Protein AF-A0A519QBB5-F1 (afdb_monomer_lite)

Secondary structure (DSSP, 8-state):
--------PPPBPP---HHHHHHHHHHHT-TT-TT--TT-HHHHHHHHHHHHHS-TT--HHHHHHHHHHHHHHHHHTB---SHHHHHHHHHHHHHHHHHHHHHHHHHHHHHHHHHS-HHHHHHHHHHHHHHHHHHHHHHHH---BTTB-HHHHHHHHHHHHHHHHHHHHHHHHHHT-

Structure (mmCIF, N/CA/C/O backbone):
data_AF-A0A519QBB5-F1
#
_entry.id   AF-A0A519QBB5-F1
#
loop_
_atom_site.group_PDB
_atom_site.id
_atom_site.type_symbol
_atom_site.label_atom_id
_atom_site.label_alt_id
_atom_site.label_comp_id
_atom_site.label_asym_id
_atom_site.label_entity_id
_atom_site.label_seq_id
_atom_site.pdbx_PDB_ins_code
_atom_site.Cartn_x
_atom_site.Cartn_y
_atom_site.Cartn_z
_atom_site.occupancy
_atom_site.B_iso_or_equiv
_atom_site.auth_seq_id
_atom_site.auth_comp_id
_atom_site.auth_asym_id
_atom_site.auth_atom_id
_atom_site.pdbx_PDB_model_num
ATOM 1 N N . MET A 1 1 ? 14.465 -12.981 20.035 1.00 36.16 1 MET A N 1
ATOM 2 C CA . MET A 1 1 ? 14.082 -14.092 19.137 1.00 36.16 1 MET A CA 1
ATOM 3 C C . MET A 1 1 ? 14.729 -13.809 17.790 1.00 36.16 1 MET A C 1
ATOM 5 O O . MET A 1 1 ? 14.406 -12.795 17.191 1.00 36.16 1 MET A O 1
ATOM 9 N N . ALA A 1 2 ? 15.739 -14.583 17.393 1.00 33.09 2 ALA A N 1
ATOM 10 C CA . ALA A 1 2 ? 16.474 -14.333 16.155 1.00 33.09 2 ALA A CA 1
ATOM 11 C C . ALA A 1 2 ? 15.594 -14.723 14.959 1.00 33.09 2 ALA A C 1
ATOM 13 O O . ALA A 1 2 ? 15.276 -15.898 14.782 1.00 33.09 2 ALA A O 1
ATOM 14 N N . LEU A 1 3 ? 15.176 -13.735 14.166 1.00 39.19 3 LEU A N 1
ATOM 15 C CA . LEU A 1 3 ? 14.619 -13.970 12.839 1.00 39.19 3 LEU A CA 1
ATOM 16 C C . LEU A 1 3 ? 15.702 -14.669 12.018 1.00 39.19 3 LEU A C 1
ATOM 18 O O . LEU A 1 3 ? 16.765 -14.101 11.775 1.00 39.19 3 LEU A O 1
ATOM 22 N N . ALA A 1 4 ? 15.448 -15.922 11.648 1.00 40.06 4 ALA A N 1
ATOM 23 C CA . ALA A 1 4 ? 16.311 -16.670 10.755 1.00 40.06 4 ALA A CA 1
ATOM 24 C C . ALA A 1 4 ? 16.477 -15.872 9.453 1.00 40.06 4 ALA A C 1
ATOM 26 O O . ALA A 1 4 ? 15.538 -15.742 8.664 1.00 40.06 4 ALA A O 1
ATOM 27 N N . LEU A 1 5 ? 17.672 -15.308 9.266 1.00 43.31 5 LEU A N 1
ATOM 28 C CA . LEU A 1 5 ? 18.132 -14.731 8.010 1.00 43.31 5 LEU A CA 1
ATOM 29 C C . LEU A 1 5 ? 18.028 -15.834 6.956 1.00 43.31 5 LEU A C 1
ATOM 31 O O . LEU A 1 5 ? 18.759 -16.823 6.997 1.00 43.31 5 LEU A O 1
ATOM 35 N N . GLY A 1 6 ? 17.027 -15.704 6.087 1.00 42.72 6 GLY A N 1
ATOM 36 C CA . GLY A 1 6 ? 16.719 -16.690 5.064 1.00 42.72 6 GLY A CA 1
ATOM 37 C C . GLY A 1 6 ? 17.940 -16.977 4.197 1.00 42.72 6 GLY A C 1
ATOM 38 O O . GLY A 1 6 ? 18.660 -16.062 3.802 1.00 42.72 6 GLY A O 1
ATOM 39 N N . ALA A 1 7 ? 18.142 -18.261 3.903 1.00 44.44 7 ALA A N 1
ATOM 40 C CA . ALA A 1 7 ? 19.053 -18.730 2.872 1.00 44.44 7 ALA A CA 1
ATOM 41 C C . ALA A 1 7 ? 18.913 -17.860 1.612 1.00 44.44 7 ALA A C 1
ATOM 43 O O . ALA A 1 7 ? 17.793 -17.602 1.163 1.00 44.44 7 ALA A O 1
ATOM 44 N N . GLY A 1 8 ? 20.045 -17.392 1.080 1.00 48.00 8 GLY A N 1
ATOM 45 C CA . GLY A 1 8 ? 20.096 -16.515 -0.085 1.00 48.00 8 GLY A CA 1
ATOM 46 C C . GLY A 1 8 ? 19.362 -17.141 -1.265 1.00 48.00 8 GLY A C 1
ATOM 47 O O . GLY A 1 8 ? 19.862 -18.071 -1.893 1.00 48.00 8 GLY A O 1
ATOM 48 N N . GLN A 1 9 ? 18.157 -16.649 -1.548 1.00 61.72 9 GLN A N 1
ATOM 49 C CA . GLN A 1 9 ? 17.453 -16.984 -2.775 1.00 61.72 9 GLN A CA 1
ATOM 50 C C . GLN A 1 9 ? 18.251 -16.397 -3.934 1.00 61.72 9 GLN A C 1
ATOM 52 O O . GLN A 1 9 ? 18.551 -15.204 -3.938 1.00 61.72 9 GLN A O 1
ATOM 57 N N . THR A 1 10 ? 18.610 -17.233 -4.907 1.00 75.31 10 THR A N 1
ATOM 58 C CA . THR A 1 10 ? 19.194 -16.751 -6.157 1.00 75.31 10 THR A CA 1
ATOM 59 C C . THR A 1 10 ? 18.187 -15.808 -6.816 1.00 75.31 10 THR A C 1
ATOM 61 O O . THR A 1 10 ? 17.053 -16.237 -7.055 1.00 75.31 10 THR A O 1
ATOM 64 N N . PRO A 1 11 ? 18.553 -14.542 -7.087 1.00 80.62 11 PRO A N 1
ATOM 65 C CA . PRO A 1 11 ? 17.632 -13.603 -7.704 1.00 80.62 11 PRO A CA 1
ATOM 66 C C . PRO A 1 11 ? 17.193 -14.135 -9.071 1.00 80.62 11 PRO A C 1
ATOM 68 O O . PRO A 1 11 ? 18.015 -14.605 -9.860 1.00 80.62 11 PRO A O 1
ATOM 71 N N . ARG A 1 12 ? 15.889 -14.096 -9.346 1.00 85.12 12 ARG A N 1
ATOM 72 C CA . ARG A 1 12 ? 15.308 -14.612 -10.591 1.00 85.12 12 ARG A CA 1
ATOM 73 C C . ARG A 1 12 ? 15.300 -13.540 -11.667 1.00 85.12 12 ARG A C 1
ATOM 75 O O . ARG A 1 12 ? 15.089 -12.367 -11.375 1.00 85.12 12 ARG A O 1
ATOM 82 N N . THR A 1 13 ? 15.477 -13.919 -12.923 1.00 82.69 13 THR A N 1
ATOM 83 C CA . THR A 1 13 ? 15.231 -12.980 -14.022 1.00 82.69 13 THR A CA 1
ATOM 84 C C . THR A 1 13 ? 13.758 -12.549 -13.993 1.00 82.69 13 THR A C 1
ATOM 86 O O . THR A 1 13 ? 12.899 -13.418 -13.834 1.00 82.69 13 THR A O 1
ATOM 89 N N . PRO A 1 14 ? 13.450 -11.242 -14.113 1.00 83.31 14 PRO A N 1
ATOM 90 C CA . PRO A 1 14 ? 12.087 -10.765 -14.312 1.00 83.31 14 PRO A CA 1
ATOM 91 C C . PRO A 1 14 ? 11.362 -11.542 -15.414 1.00 83.31 14 PRO A C 1
ATOM 93 O O . PRO A 1 14 ? 11.816 -11.580 -16.555 1.00 83.31 14 PRO A O 1
ATOM 96 N N . ASP A 1 15 ? 10.244 -12.162 -15.052 1.00 85.00 15 ASP A N 1
ATOM 97 C CA . ASP A 1 15 ? 9.342 -12.924 -15.924 1.00 85.00 15 ASP A CA 1
ATOM 98 C C . ASP A 1 15 ? 8.073 -12.135 -16.289 1.00 85.00 15 ASP A C 1
ATOM 100 O O . ASP A 1 15 ? 7.179 -12.655 -16.951 1.00 85.00 15 ASP A O 1
ATOM 104 N N . PHE A 1 16 ? 8.005 -10.873 -15.865 1.00 89.50 16 PHE A N 1
ATOM 105 C CA . PHE A 1 16 ? 6.887 -9.963 -16.070 1.00 89.50 16 PHE A CA 1
ATOM 106 C C . PHE A 1 16 ? 7.193 -8.915 -17.144 1.00 89.50 16 PHE A C 1
ATOM 108 O O . PHE A 1 16 ? 8.341 -8.546 -17.405 1.00 89.50 16 PHE A O 1
ATOM 115 N N . THR A 1 17 ? 6.130 -8.397 -17.740 1.00 91.56 17 THR A N 1
ATOM 116 C CA . THR A 1 17 ? 6.134 -7.373 -18.784 1.00 91.56 17 THR A CA 1
ATOM 117 C C . THR A 1 17 ? 5.642 -6.030 -18.242 1.00 91.56 17 THR A C 1
ATOM 119 O O . THR A 1 17 ? 5.040 -5.963 -17.173 1.00 91.56 17 THR A O 1
ATOM 122 N N . GLU A 1 18 ? 5.831 -4.942 -18.997 1.00 92.44 18 GLU A N 1
ATOM 123 C CA . GLU A 1 18 ? 5.209 -3.642 -18.679 1.00 92.44 18 GLU A CA 1
ATOM 124 C C . GLU A 1 18 ? 3.681 -3.761 -18.539 1.00 92.44 18 GLU A C 1
ATOM 126 O O . GLU A 1 18 ? 3.097 -3.120 -17.672 1.00 92.44 18 GLU A O 1
ATOM 131 N N . ALA A 1 19 ? 3.032 -4.611 -19.343 1.00 93.75 19 ALA A N 1
ATOM 132 C CA . ALA A 1 19 ? 1.588 -4.817 -19.261 1.00 93.75 19 ALA A CA 1
ATOM 133 C C . ALA A 1 19 ? 1.170 -5.411 -17.906 1.00 93.75 19 ALA A C 1
ATOM 135 O O . ALA A 1 19 ? 0.164 -4.985 -17.341 1.00 93.75 19 ALA A O 1
ATOM 136 N N . ASP A 1 20 ? 1.969 -6.329 -17.354 1.00 94.25 20 ASP A N 1
ATOM 137 C CA . ASP A 1 20 ? 1.733 -6.886 -16.019 1.00 94.25 20 ASP A CA 1
ATOM 138 C C . ASP A 1 20 ? 1.875 -5.807 -14.938 1.00 94.25 20 ASP A C 1
ATOM 140 O O . ASP A 1 20 ? 1.049 -5.727 -14.029 1.00 94.25 20 ASP A O 1
ATOM 144 N N . VAL A 1 21 ? 2.886 -4.936 -15.057 1.00 94.56 21 VAL A N 1
ATOM 145 C CA . VAL A 1 21 ? 3.082 -3.806 -14.131 1.00 94.56 21 VAL A CA 1
ATOM 146 C C . VAL A 1 21 ? 1.882 -2.862 -14.168 1.00 94.56 21 VAL A C 1
ATOM 148 O O . VAL A 1 21 ? 1.303 -2.565 -13.122 1.00 94.56 21 VAL A O 1
ATOM 151 N N . VAL A 1 22 ? 1.462 -2.445 -15.364 1.00 93.44 22 VAL A N 1
ATOM 152 C CA . VAL A 1 22 ? 0.317 -1.544 -15.557 1.00 93.44 22 VAL A CA 1
ATOM 153 C C . VAL A 1 22 ? -0.980 -2.170 -15.045 1.00 93.44 22 VAL A C 1
ATOM 155 O O . VAL A 1 22 ? -1.796 -1.466 -14.454 1.00 93.44 22 VAL A O 1
ATOM 158 N N . ALA A 1 23 ? -1.178 -3.480 -15.210 1.00 94.12 23 ALA A N 1
ATOM 159 C CA . ALA A 1 23 ? -2.362 -4.168 -14.697 1.00 94.12 23 ALA A CA 1
ATOM 160 C C . ALA A 1 23 ? -2.441 -4.126 -13.161 1.00 94.12 23 ALA A C 1
ATOM 162 O O . ALA A 1 23 ? -3.514 -3.876 -12.602 1.00 94.12 23 ALA A O 1
ATOM 163 N N . VAL A 1 24 ? -1.314 -4.322 -12.467 1.00 95.19 24 VAL A N 1
ATOM 164 C CA . VAL A 1 24 ? -1.269 -4.223 -10.999 1.00 95.19 24 VAL A CA 1
ATOM 165 C C . VAL A 1 24 ? -1.428 -2.770 -10.544 1.00 95.19 24 VAL A C 1
ATOM 167 O O . VAL A 1 24 ? -2.203 -2.511 -9.625 1.00 95.19 24 VAL A O 1
ATOM 170 N N . GLU A 1 25 ? -0.762 -1.815 -11.202 1.00 93.75 25 GLU A N 1
ATOM 171 C CA . GLU A 1 25 ? -0.908 -0.378 -10.916 1.00 93.75 25 GLU A CA 1
ATOM 172 C C . GLU A 1 25 ? -2.361 0.093 -11.096 1.00 93.75 25 GLU A C 1
ATOM 174 O O . GLU A 1 25 ? -2.898 0.795 -10.241 1.00 93.75 25 GLU A O 1
ATOM 179 N N . ALA A 1 26 ? -3.028 -0.345 -12.166 1.00 92.50 26 ALA A N 1
ATOM 180 C CA . ALA A 1 26 ? -4.438 -0.054 -12.398 1.00 92.50 26 ALA A CA 1
ATOM 181 C C . ALA A 1 26 ? -5.328 -0.674 -11.316 1.00 92.50 26 ALA A C 1
ATOM 183 O O . ALA A 1 26 ? -6.280 -0.035 -10.873 1.00 92.50 26 ALA A O 1
ATOM 184 N N . CYS A 1 27 ? -5.016 -1.891 -10.859 1.00 94.44 27 CYS A 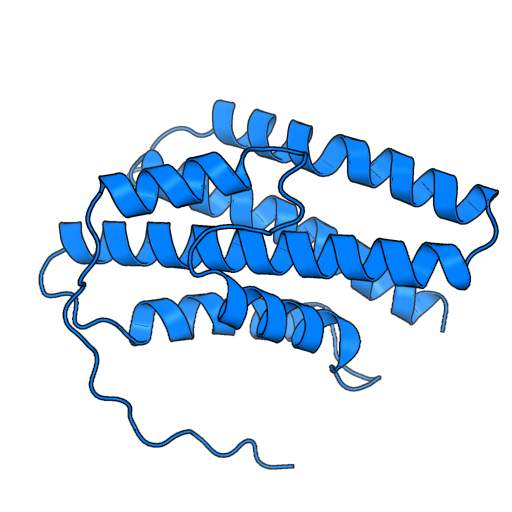N 1
ATOM 185 C CA . CYS A 1 27 ? -5.763 -2.536 -9.786 1.00 94.44 27 CYS A CA 1
ATOM 186 C C . CYS A 1 27 ? -5.714 -1.729 -8.481 1.00 94.44 27 CYS A C 1
ATOM 188 O O . CYS A 1 27 ? -6.773 -1.452 -7.918 1.00 94.44 27 CYS A O 1
ATOM 190 N N . VAL A 1 28 ? -4.522 -1.305 -8.041 1.00 92.38 28 VAL A N 1
ATOM 191 C CA . VAL A 1 28 ? -4.355 -0.567 -6.771 1.00 92.38 28 VAL A CA 1
ATOM 192 C C . VAL A 1 28 ? -4.928 0.845 -6.798 1.00 92.38 28 VAL A C 1
ATOM 194 O O . VAL A 1 28 ? -5.204 1.411 -5.742 1.00 92.38 28 VAL A O 1
ATOM 197 N N . SER A 1 29 ? -5.121 1.420 -7.985 1.00 87.62 29 SER A N 1
ATOM 198 C CA . SER A 1 29 ? -5.824 2.695 -8.155 1.00 87.62 29 SER A CA 1
ATOM 199 C C . SER A 1 29 ? -7.334 2.588 -7.965 1.00 87.62 29 SER A C 1
ATOM 201 O O . SER A 1 29 ? -8.005 3.608 -7.803 1.00 87.62 29 SER A O 1
ATOM 203 N N . ARG A 1 30 ? -7.906 1.378 -7.981 1.00 85.50 30 ARG A N 1
ATOM 204 C CA . ARG A 1 30 ? -9.341 1.203 -7.758 1.00 85.50 30 ARG A CA 1
ATOM 205 C C . ARG A 1 30 ? -9.652 1.205 -6.267 1.00 85.50 30 ARG A C 1
ATOM 207 O O . ARG A 1 30 ? -9.125 0.386 -5.513 1.00 85.50 30 ARG A O 1
ATOM 214 N N . ALA A 1 31 ? -10.561 2.089 -5.862 1.00 71.38 31 ALA A N 1
ATOM 215 C CA . ALA A 1 31 ? -10.986 2.231 -4.470 1.00 71.38 31 ALA A CA 1
ATOM 216 C C . ALA A 1 31 ? -11.655 0.964 -3.898 1.00 71.38 31 ALA A C 1
ATOM 218 O O . ALA A 1 31 ? -11.609 0.738 -2.692 1.00 71.38 31 ALA A O 1
ATOM 219 N N . ASP A 1 32 ? -12.261 0.133 -4.748 1.00 79.31 32 ASP A N 1
ATOM 220 C CA . ASP A 1 32 ? -12.958 -1.100 -4.371 1.00 79.31 32 ASP A CA 1
ATOM 221 C C . ASP A 1 32 ? -12.062 -2.348 -4.364 1.00 79.31 32 ASP A C 1
ATOM 223 O O . ASP A 1 32 ? -12.513 -3.403 -3.925 1.00 79.31 32 ASP A O 1
ATOM 227 N N . SER A 1 33 ? -10.800 -2.243 -4.798 1.00 84.12 33 SER A N 1
ATOM 228 C CA . SER A 1 33 ? -9.890 -3.395 -4.875 1.00 84.12 33 SER A CA 1
ATOM 229 C C . SER A 1 33 ? -9.619 -4.040 -3.518 1.00 84.12 33 SER A C 1
ATOM 231 O O . SER A 1 33 ? -9.375 -5.240 -3.455 1.00 84.12 33 SER A O 1
ATOM 233 N N . LYS A 1 34 ? -9.628 -3.253 -2.431 1.00 85.56 34 LYS A N 1
ATOM 234 C CA . LYS A 1 34 ? -9.257 -3.694 -1.073 1.00 85.56 34 LYS A CA 1
ATOM 235 C C . LYS A 1 34 ? -7.923 -4.461 -1.031 1.00 85.56 34 LYS A C 1
ATOM 237 O O . LYS A 1 34 ? -7.737 -5.318 -0.175 1.00 85.56 34 LYS A O 1
ATOM 242 N N . GLY A 1 35 ? -7.007 -4.167 -1.957 1.00 87.12 35 GLY A N 1
ATOM 243 C CA . GLY A 1 35 ? -5.727 -4.864 -2.074 1.00 87.12 35 GLY A CA 1
ATOM 244 C C . GLY A 1 35 ? -5.760 -6.236 -2.759 1.00 87.12 35 GLY A C 1
ATOM 245 O O . GLY A 1 35 ? -4.711 -6.870 -2.867 1.00 87.12 35 GLY A O 1
ATOM 246 N N . ASP A 1 36 ? -6.912 -6.690 -3.262 1.00 93.19 36 ASP A N 1
ATOM 247 C CA . ASP A 1 36 ? -7.033 -7.918 -4.057 1.00 93.19 36 ASP A CA 1
ATOM 248 C C . ASP A 1 36 ? -6.522 -7.682 -5.488 1.00 93.19 36 ASP A C 1
ATOM 250 O O . ASP A 1 36 ? -7.278 -7.433 -6.434 1.00 93.19 36 ASP A O 1
ATOM 254 N N . CYS A 1 37 ? -5.194 -7.658 -5.616 1.00 95.38 37 CYS A N 1
ATOM 255 C CA . CYS A 1 37 ? -4.489 -7.368 -6.857 1.00 95.38 37 CYS A CA 1
ATOM 256 C C . CYS A 1 37 ? -3.539 -8.501 -7.277 1.00 95.38 37 CYS A C 1
ATOM 258 O O . CYS A 1 37 ? -2.976 -9.191 -6.424 1.00 95.38 37 CYS A O 1
ATOM 260 N N . PRO A 1 38 ? -3.294 -8.676 -8.593 1.00 94.69 38 PRO A N 1
ATOM 261 C CA . PRO A 1 38 ? -2.531 -9.812 -9.105 1.00 94.69 38 PRO A CA 1
ATOM 262 C C . PRO A 1 38 ? -1.123 -9.948 -8.505 1.00 94.69 38 PRO A C 1
ATOM 264 O O . PRO A 1 38 ? -0.277 -9.049 -8.605 1.00 94.69 38 PRO A O 1
ATOM 267 N N . GLY A 1 39 ? -0.837 -11.118 -7.928 1.00 92.19 39 GLY A N 1
ATOM 268 C CA . GLY A 1 39 ? 0.478 -11.442 -7.372 1.00 92.19 39 GLY A CA 1
ATOM 269 C C . GLY A 1 39 ? 0.815 -10.701 -6.0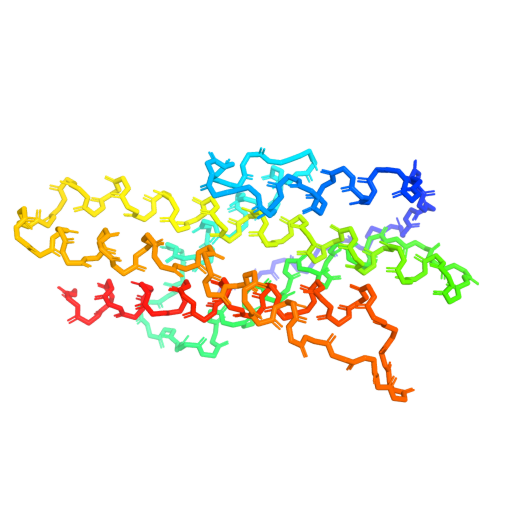73 1.00 92.19 39 GLY A C 1
ATOM 270 O O . GLY A 1 39 ? 1.992 -10.629 -5.709 1.00 92.19 39 GLY A O 1
ATOM 271 N N . ALA A 1 40 ? -0.173 -10.099 -5.403 1.00 94.69 40 ALA A N 1
ATOM 272 C CA . ALA A 1 40 ? 0.004 -9.374 -4.145 1.00 94.69 40 ALA A CA 1
ATOM 273 C C . ALA A 1 40 ? -0.211 -10.245 -2.891 1.00 94.69 40 ALA A C 1
ATOM 275 O O . ALA A 1 40 ? -0.170 -9.727 -1.778 1.00 94.69 40 ALA A O 1
ATOM 276 N N . GLU A 1 41 ? -0.412 -11.559 -3.014 1.00 95.62 41 GLU A N 1
ATOM 277 C CA . GLU A 1 41 ? -0.808 -12.440 -1.903 1.00 95.62 41 GLU A CA 1
ATOM 278 C C . GLU A 1 41 ? 0.260 -12.495 -0.802 1.00 95.62 41 GLU A C 1
ATOM 280 O O . GLU A 1 41 ? -0.043 -12.454 0.394 1.00 95.62 41 GLU A O 1
ATOM 285 N N . ALA A 1 42 ? 1.534 -12.560 -1.199 1.00 94.12 42 ALA A N 1
ATOM 286 C CA . ALA A 1 42 ? 2.653 -12.542 -0.262 1.00 94.12 42 ALA A CA 1
ATOM 287 C C . ALA A 1 42 ? 2.785 -11.182 0.442 1.00 94.12 42 ALA A C 1
ATOM 289 O O . ALA A 1 42 ? 2.988 -11.144 1.656 1.00 94.12 42 ALA A O 1
ATOM 290 N N . ALA A 1 43 ? 2.626 -10.084 -0.306 1.00 96.19 43 ALA A N 1
ATOM 291 C CA . ALA A 1 43 ? 2.652 -8.733 0.244 1.00 96.19 43 ALA A CA 1
ATOM 292 C C . ALA A 1 43 ? 1.491 -8.516 1.221 1.00 96.19 43 ALA A C 1
ATOM 294 O O . ALA A 1 43 ? 1.719 -8.067 2.333 1.00 96.19 43 ALA A O 1
ATOM 295 N N . THR A 1 44 ? 0.281 -8.948 0.865 1.00 97.06 44 THR A N 1
ATOM 296 C CA . THR A 1 44 ? -0.917 -8.911 1.717 1.00 97.06 44 THR A CA 1
ATOM 297 C C . THR A 1 44 ? -0.684 -9.600 3.054 1.00 97.06 44 THR A C 1
ATOM 299 O O . THR A 1 44 ? -0.872 -8.997 4.110 1.00 97.06 44 THR A O 1
ATOM 302 N N . ARG A 1 45 ? -0.200 -10.848 3.031 1.00 96.69 45 ARG A N 1
ATOM 303 C CA . ARG A 1 45 ? 0.086 -11.596 4.263 1.00 96.69 45 ARG A CA 1
ATOM 304 C C . ARG A 1 45 ? 1.137 -10.895 5.126 1.00 96.69 45 ARG A C 1
ATOM 306 O O . ARG A 1 45 ? 0.995 -10.848 6.348 1.00 96.69 45 ARG A O 1
ATOM 313 N N . ALA A 1 46 ? 2.188 -10.371 4.500 1.00 96.94 46 ALA A N 1
ATOM 314 C CA . ALA A 1 46 ? 3.253 -9.667 5.202 1.00 96.94 46 ALA A CA 1
ATOM 315 C C . ALA A 1 46 ? 2.772 -8.331 5.794 1.00 96.94 46 ALA A C 1
ATOM 317 O O . ALA A 1 46 ? 3.045 -8.067 6.960 1.00 96.94 46 ALA A O 1
ATOM 318 N N . SER A 1 47 ? 2.000 -7.535 5.053 1.00 97.44 47 SER A N 1
ATOM 319 C CA . SER A 1 47 ? 1.449 -6.258 5.519 1.00 97.44 47 SER A CA 1
ATOM 320 C C . SER A 1 47 ? 0.479 -6.442 6.685 1.00 97.44 47 SER A C 1
ATOM 322 O O . SER A 1 47 ? 0.588 -5.717 7.671 1.00 97.44 47 SER A O 1
ATOM 324 N N . ILE A 1 48 ? -0.403 -7.450 6.632 1.00 96.44 48 ILE A N 1
ATOM 325 C CA . ILE A 1 48 ? -1.269 -7.810 7.769 1.00 96.44 48 ILE A CA 1
ATOM 326 C C . ILE A 1 48 ? -0.408 -8.169 8.986 1.00 96.44 48 ILE A C 1
ATOM 328 O O . ILE A 1 48 ? -0.618 -7.636 10.071 1.00 96.44 48 ILE A O 1
ATOM 332 N N . THR A 1 49 ? 0.625 -8.997 8.788 1.00 97.00 49 THR A N 1
ATOM 333 C CA . THR A 1 49 ? 1.558 -9.384 9.861 1.00 97.00 49 THR A CA 1
ATOM 334 C C . THR A 1 49 ? 2.278 -8.174 10.461 1.00 97.00 49 THR A C 1
ATOM 336 O O . THR A 1 49 ? 2.428 -8.108 11.677 1.00 97.00 49 THR A O 1
ATOM 339 N N . CYS A 1 50 ? 2.693 -7.198 9.650 1.00 96.88 50 CYS A N 1
ATOM 340 C CA . CYS A 1 50 ? 3.276 -5.952 10.150 1.00 96.88 50 CYS A CA 1
ATOM 341 C C . CYS A 1 50 ? 2.275 -5.156 10.998 1.00 96.88 50 CYS A C 1
ATOM 343 O O . CYS A 1 50 ? 2.635 -4.648 12.056 1.00 96.88 50 CYS A O 1
ATOM 345 N N . MET A 1 51 ? 1.011 -5.073 10.577 1.00 95.56 51 MET A N 1
ATOM 346 C CA . MET A 1 51 ? 0.001 -4.326 11.328 1.00 95.56 51 MET A CA 1
ATOM 347 C C . MET A 1 51 ? -0.403 -5.014 12.639 1.00 95.56 51 MET A C 1
ATOM 349 O O . MET A 1 51 ? -0.665 -4.330 13.622 1.00 95.56 51 MET A O 1
ATOM 353 N N . THR A 1 52 ? -0.430 -6.346 12.701 1.00 94.50 52 THR A N 1
ATOM 354 C CA . THR A 1 52 ? -0.972 -7.063 13.873 1.00 94.50 52 THR A CA 1
ATOM 355 C C . THR A 1 52 ? 0.078 -7.748 14.742 1.00 94.50 52 THR A C 1
ATOM 357 O O . THR A 1 52 ? -0.208 -8.101 15.881 1.00 94.50 52 THR A O 1
ATOM 360 N N . GLY A 1 53 ? 1.273 -8.003 14.208 1.00 93.12 53 GLY A N 1
ATOM 361 C CA . GLY A 1 53 ? 2.271 -8.893 14.809 1.00 93.12 53 GLY A CA 1
ATOM 362 C C . GLY A 1 53 ? 3.465 -8.200 15.462 1.00 93.12 53 GLY A C 1
ATOM 363 O O . GLY A 1 53 ? 4.338 -8.892 15.984 1.00 93.12 53 GLY A O 1
ATOM 364 N N . LEU A 1 54 ? 3.543 -6.865 15.425 1.00 94.12 54 LEU A N 1
ATOM 365 C CA . LEU A 1 54 ? 4.665 -6.133 16.021 1.00 94.12 54 LEU A CA 1
ATOM 366 C C . LEU A 1 54 ? 4.593 -6.098 17.564 1.00 94.12 54 LEU A C 1
ATOM 368 O O . LEU A 1 54 ? 3.501 -5.888 18.110 1.00 94.12 54 LEU A O 1
ATOM 372 N N . PRO A 1 55 ? 5.740 -6.244 18.268 1.00 93.50 55 PRO A N 1
ATOM 373 C CA . PRO A 1 55 ? 5.830 -6.200 19.735 1.00 93.50 55 PRO A CA 1
ATOM 374 C C . PRO A 1 55 ? 5.175 -4.960 20.345 1.00 93.50 55 PRO A C 1
ATOM 376 O O . PRO A 1 55 ? 5.215 -3.900 19.732 1.00 93.50 55 PRO A O 1
ATOM 379 N N . SER A 1 56 ? 4.590 -5.058 21.544 1.00 89.19 56 SER A N 1
ATOM 380 C CA . SER A 1 56 ? 3.845 -3.960 22.197 1.00 89.19 56 SER A CA 1
ATOM 381 C C . SER A 1 56 ? 4.627 -2.645 22.299 1.00 89.19 56 SER A C 1
ATOM 383 O O . SER A 1 56 ? 4.030 -1.584 22.170 1.00 89.19 56 SER A O 1
ATOM 385 N N . ASP A 1 57 ? 5.945 -2.727 22.476 1.00 91.06 57 ASP A N 1
ATOM 386 C CA . ASP A 1 57 ? 6.894 -1.612 22.576 1.00 91.06 57 ASP A CA 1
ATOM 387 C C . ASP A 1 57 ? 7.414 -1.091 21.223 1.00 91.06 57 ASP A C 1
ATOM 389 O O . ASP A 1 57 ? 8.184 -0.132 21.198 1.00 91.06 57 ASP A O 1
ATOM 393 N N . ALA A 1 58 ? 6.996 -1.691 20.105 1.00 94.44 58 ALA A N 1
ATOM 394 C CA . ALA A 1 58 ? 7.343 -1.223 18.769 1.00 94.44 58 ALA A CA 1
ATOM 395 C C . ALA A 1 58 ? 6.846 0.211 18.530 1.00 94.44 58 ALA A C 1
ATOM 397 O O . ALA A 1 58 ? 5.748 0.596 18.942 1.00 94.44 58 ALA A O 1
ATOM 398 N N . SER A 1 59 ? 7.653 0.977 17.806 1.00 93.56 59 SER A N 1
ATOM 399 C CA . SER A 1 59 ? 7.388 2.347 17.376 1.00 93.56 59 SER A CA 1
ATOM 400 C C . SER A 1 59 ? 6.771 2.405 15.973 1.00 93.56 59 SER A C 1
ATOM 402 O O . SER A 1 59 ? 6.783 1.431 15.220 1.00 93.56 59 SER A O 1
ATOM 404 N N . GLU A 1 60 ? 6.279 3.582 15.571 1.00 92.88 60 GLU A N 1
ATOM 405 C CA . GLU A 1 60 ? 5.846 3.816 14.182 1.00 92.88 60 GLU A CA 1
ATOM 406 C C . GLU A 1 60 ? 6.982 3.574 13.177 1.00 92.88 60 GLU A C 1
ATOM 408 O O . GLU A 1 60 ? 6.751 3.067 12.079 1.00 92.88 60 GLU A O 1
ATOM 413 N N . ALA A 1 61 ? 8.224 3.883 13.565 1.00 94.00 61 ALA A N 1
ATOM 414 C CA . ALA A 1 61 ? 9.388 3.624 12.730 1.00 94.00 61 ALA A CA 1
ATOM 415 C C . ALA A 1 61 ? 9.572 2.118 12.479 1.00 94.00 61 ALA A C 1
ATOM 417 O O . ALA A 1 61 ? 9.880 1.728 11.354 1.00 94.00 61 ALA A O 1
ATOM 418 N N . ASP A 1 62 ? 9.307 1.268 13.475 1.00 95.62 62 ASP A N 1
ATOM 419 C CA . ASP A 1 62 ? 9.384 -0.191 13.325 1.00 95.62 62 ASP A CA 1
ATOM 420 C C . ASP A 1 62 ? 8.315 -0.722 12.362 1.00 95.62 62 ASP A C 1
ATOM 422 O O . ASP A 1 62 ? 8.595 -1.607 11.548 1.00 95.62 62 ASP A O 1
ATOM 426 N N . LEU A 1 63 ? 7.108 -0.143 12.388 1.00 96.06 63 LEU A N 1
ATOM 427 C CA . LEU A 1 63 ? 6.086 -0.428 11.379 1.00 96.06 63 LEU A CA 1
ATOM 428 C C . LEU A 1 63 ? 6.556 -0.012 9.982 1.00 96.06 63 LEU A C 1
ATOM 430 O O . LEU A 1 63 ? 6.460 -0.809 9.046 1.00 96.06 63 LEU A O 1
ATOM 434 N N . GLY A 1 64 ? 7.092 1.203 9.845 1.00 93.50 64 GLY A N 1
ATOM 435 C CA . GLY A 1 64 ? 7.635 1.705 8.583 1.00 93.50 64 GLY A CA 1
ATOM 436 C C . GLY A 1 64 ? 8.725 0.794 8.014 1.00 93.50 64 GLY A C 1
ATOM 437 O O . GLY A 1 64 ? 8.690 0.451 6.830 1.00 93.50 64 GLY A O 1
ATOM 438 N N . VAL A 1 65 ? 9.643 0.320 8.862 1.00 95.56 65 VAL A N 1
ATOM 439 C CA . VAL A 1 65 ? 10.676 -0.662 8.492 1.00 95.56 65 VAL A CA 1
ATOM 440 C C . VAL A 1 65 ? 10.046 -1.990 8.071 1.00 95.56 65 VAL A C 1
ATOM 442 O O . VAL A 1 65 ? 10.424 -2.541 7.032 1.00 95.56 65 VAL A O 1
ATOM 445 N N . CYS A 1 66 ? 9.062 -2.495 8.820 1.00 97.00 66 CYS A N 1
ATOM 446 C CA . CYS A 1 66 ? 8.376 -3.746 8.495 1.00 97.00 66 CYS A CA 1
ATOM 447 C C . CYS A 1 66 ? 7.716 -3.690 7.110 1.00 97.00 66 CYS A C 1
ATOM 449 O O . CYS A 1 66 ? 7.943 -4.574 6.283 1.00 97.00 66 CYS A O 1
ATOM 451 N N . LEU A 1 67 ? 6.961 -2.623 6.827 1.00 95.56 67 LEU A N 1
ATOM 452 C CA . LEU A 1 67 ? 6.280 -2.432 5.544 1.00 95.56 67 LEU A CA 1
ATOM 453 C C . LEU A 1 67 ? 7.267 -2.213 4.387 1.00 95.56 67 LEU A C 1
ATOM 455 O O . LEU A 1 67 ? 7.094 -2.797 3.317 1.00 95.56 67 LEU A O 1
ATOM 459 N N . THR A 1 68 ? 8.333 -1.435 4.598 1.00 92.56 68 THR A N 1
ATOM 460 C CA . THR A 1 68 ? 9.353 -1.172 3.562 1.00 92.56 68 THR A CA 1
ATOM 461 C C . THR A 1 68 ? 10.111 -2.447 3.184 1.00 92.56 68 THR A C 1
ATOM 463 O O . THR A 1 68 ? 10.309 -2.720 1.998 1.00 92.56 68 THR A O 1
ATOM 466 N N . THR A 1 69 ? 10.406 -3.307 4.168 1.00 95.12 69 THR A N 1
ATOM 467 C CA . THR A 1 69 ? 11.088 -4.597 3.954 1.00 95.12 69 THR A CA 1
ATOM 468 C C . THR A 1 69 ? 10.339 -5.506 2.971 1.00 95.12 69 THR A C 1
ATOM 470 O O . THR A 1 69 ? 10.958 -6.312 2.275 1.00 95.12 69 THR A O 1
ATOM 473 N N . ILE A 1 70 ? 9.009 -5.386 2.871 1.00 95.38 70 ILE A N 1
ATOM 474 C CA . ILE A 1 70 ? 8.194 -6.154 1.914 1.00 95.38 70 ILE A CA 1
ATOM 475 C C . ILE A 1 70 ? 8.588 -5.795 0.477 1.00 95.38 70 ILE A C 1
ATOM 477 O O . ILE A 1 70 ? 8.844 -6.683 -0.342 1.00 95.38 70 ILE A O 1
ATOM 481 N N . THR A 1 71 ? 8.677 -4.495 0.189 1.00 94.12 71 THR A N 1
ATOM 482 C CA . THR A 1 71 ? 9.082 -3.982 -1.124 1.00 94.12 71 THR A CA 1
ATOM 483 C C . THR A 1 71 ? 10.534 -4.332 -1.412 1.00 94.12 71 THR A C 1
ATOM 485 O O . THR A 1 71 ? 10.815 -4.875 -2.480 1.00 94.12 71 THR A O 1
ATOM 488 N N . ASP A 1 72 ? 11.436 -4.120 -0.451 1.00 92.44 72 ASP A N 1
ATOM 489 C CA . ASP A 1 72 ? 12.867 -4.405 -0.617 1.00 92.44 72 ASP A CA 1
ATOM 490 C C . ASP A 1 72 ? 13.121 -5.883 -0.909 1.00 92.44 72 ASP A C 1
ATOM 492 O O . ASP A 1 72 ? 13.883 -6.229 -1.812 1.00 92.44 72 ASP A O 1
ATOM 496 N N . ARG A 1 73 ? 12.424 -6.780 -0.202 1.00 92.62 73 ARG A N 1
ATOM 497 C CA . ARG A 1 73 ? 12.520 -8.223 -0.444 1.00 92.62 73 ARG A CA 1
ATOM 498 C C . ARG A 1 73 ? 11.975 -8.609 -1.814 1.00 92.62 73 ARG A C 1
ATOM 500 O O . ARG A 1 73 ? 12.534 -9.494 -2.459 1.00 92.62 73 ARG A O 1
ATOM 507 N N . CYS A 1 74 ? 10.898 -7.966 -2.262 1.00 92.62 74 CYS A N 1
ATOM 508 C CA . CYS A 1 74 ? 10.368 -8.179 -3.604 1.00 92.62 74 CYS A CA 1
ATOM 509 C C . CYS A 1 74 ? 11.379 -7.731 -4.667 1.00 92.62 74 CYS A C 1
ATOM 511 O O . CYS A 1 74 ? 11.698 -8.518 -5.558 1.00 92.62 74 CYS A O 1
ATOM 513 N N . VAL A 1 75 ? 11.932 -6.520 -4.548 1.00 91.25 75 VAL A N 1
ATOM 514 C CA . VAL A 1 75 ? 12.917 -5.984 -5.501 1.00 91.25 75 VAL A CA 1
ATOM 515 C C . VAL A 1 75 ? 14.179 -6.847 -5.511 1.00 91.25 75 VAL A C 1
ATOM 517 O O . VAL A 1 75 ? 14.615 -7.280 -6.575 1.00 91.25 75 VAL A O 1
ATOM 520 N N . GLY A 1 76 ? 14.704 -7.190 -4.332 1.00 89.25 76 GLY A N 1
ATOM 521 C CA . GLY A 1 76 ? 15.883 -8.043 -4.173 1.00 89.25 76 GLY A CA 1
ATOM 522 C C . GLY A 1 76 ? 15.695 -9.483 -4.662 1.00 89.25 76 GLY A C 1
ATOM 523 O O . GLY A 1 76 ? 16.679 -10.189 -4.869 1.00 89.25 76 GLY A O 1
ATOM 524 N N . SER A 1 77 ? 14.452 -9.926 -4.891 1.00 89.38 77 SER A N 1
ATOM 525 C CA . SER A 1 77 ? 14.183 -11.238 -5.486 1.00 89.38 77 SER A CA 1
ATOM 526 C C . SER A 1 77 ? 14.483 -11.297 -6.984 1.00 89.38 77 SER A C 1
ATOM 528 O O . SER A 1 77 ? 14.539 -12.399 -7.526 1.00 89.38 77 SER A O 1
ATOM 530 N N . TYR A 1 78 ? 14.701 -10.158 -7.654 1.00 88.94 78 TYR A N 1
ATOM 531 C CA . TYR A 1 78 ? 14.942 -10.102 -9.094 1.00 88.94 78 TYR A CA 1
ATOM 532 C C . TYR A 1 78 ? 16.395 -9.769 -9.457 1.00 88.94 78 TYR A C 1
ATOM 534 O O . TYR A 1 78 ? 17.004 -8.844 -8.926 1.00 88.94 78 TYR A O 1
ATOM 542 N N . ALA A 1 79 ? 16.938 -10.501 -10.430 1.00 83.44 79 ALA A N 1
ATOM 543 C CA . ALA A 1 79 ? 18.206 -10.212 -11.090 1.00 83.44 79 ALA A CA 1
ATOM 544 C C . ALA A 1 79 ? 17.981 -9.189 -12.215 1.00 83.44 79 ALA A C 1
ATOM 546 O O . ALA A 1 79 ? 17.839 -9.548 -13.387 1.00 83.44 79 ALA A O 1
ATOM 547 N N . SER A 1 80 ? 17.912 -7.908 -11.871 1.00 76.38 80 SER A N 1
ATOM 548 C CA . SER A 1 80 ? 17.773 -6.839 -12.861 1.00 76.38 80 SER A CA 1
ATOM 549 C C . SER A 1 80 ? 19.127 -6.461 -13.458 1.00 76.38 80 SER A C 1
ATOM 551 O O . SER A 1 80 ? 20.017 -5.982 -12.759 1.00 76.38 80 SER A O 1
ATOM 553 N N . THR A 1 81 ? 19.285 -6.646 -14.767 1.00 75.88 81 THR A N 1
ATOM 554 C CA . THR A 1 81 ? 20.551 -6.389 -15.480 1.00 75.88 81 THR A CA 1
ATOM 555 C C . THR A 1 81 ? 20.584 -5.042 -16.207 1.00 75.88 81 THR A C 1
ATOM 557 O O . THR A 1 81 ? 21.624 -4.654 -16.732 1.00 75.88 81 THR A O 1
ATOM 560 N N . THR A 1 82 ? 19.466 -4.306 -16.231 1.00 83.94 82 THR A N 1
ATOM 561 C CA . THR A 1 82 ? 19.349 -2.982 -16.866 1.00 83.94 82 THR A CA 1
ATOM 562 C C . THR A 1 82 ? 18.562 -2.009 -15.985 1.00 83.94 82 THR A C 1
ATOM 564 O O . THR A 1 82 ? 17.752 -2.423 -15.153 1.00 83.94 82 THR A O 1
ATOM 567 N N . SER A 1 83 ? 18.760 -0.701 -16.184 1.00 83.75 83 SER A N 1
ATOM 568 C CA . SER A 1 83 ? 17.991 0.347 -15.492 1.00 83.75 83 SER A CA 1
ATOM 569 C C . SER A 1 83 ? 16.491 0.272 -15.797 1.00 83.75 83 SER A C 1
ATOM 571 O O . SER A 1 83 ? 15.677 0.454 -14.896 1.00 83.75 83 SER A O 1
ATOM 573 N N . ALA A 1 84 ? 16.119 -0.072 -17.034 1.00 83.75 84 ALA A N 1
ATOM 574 C CA . ALA A 1 84 ? 14.726 -0.261 -17.427 1.00 83.75 84 ALA A CA 1
ATOM 575 C C . ALA A 1 84 ? 14.076 -1.430 -16.667 1.00 83.75 84 ALA A C 1
ATOM 577 O O . ALA A 1 84 ? 13.009 -1.264 -16.085 1.00 83.75 84 ALA A O 1
ATOM 578 N N . MET A 1 85 ? 14.741 -2.589 -16.589 1.00 84.94 85 MET A N 1
ATOM 579 C CA . MET A 1 85 ? 14.236 -3.736 -15.819 1.00 84.94 85 MET A CA 1
ATOM 580 C C . MET A 1 85 ? 14.148 -3.430 -14.320 1.00 84.94 85 MET A C 1
ATOM 582 O O . MET A 1 85 ? 13.170 -3.810 -13.680 1.00 84.94 85 MET A O 1
ATOM 586 N N . ASN A 1 86 ? 15.125 -2.694 -13.777 1.00 87.12 86 ASN A N 1
ATOM 587 C CA . ASN A 1 86 ? 15.075 -2.202 -12.400 1.00 87.12 86 ASN A CA 1
ATOM 588 C C . ASN A 1 86 ? 13.836 -1.337 -12.152 1.00 87.12 86 ASN A C 1
ATOM 590 O O . ASN A 1 86 ? 13.109 -1.579 -11.192 1.00 87.12 86 ASN A O 1
ATOM 594 N N . ALA A 1 87 ? 13.558 -0.375 -13.035 1.00 88.44 87 ALA A N 1
ATOM 595 C CA . ALA A 1 87 ? 12.386 0.485 -12.914 1.00 88.44 87 ALA A CA 1
ATOM 596 C C . ALA A 1 87 ? 11.073 -0.318 -12.951 1.00 88.44 87 ALA A C 1
ATOM 598 O O . ALA A 1 87 ? 10.182 -0.063 -12.141 1.00 88.44 87 ALA A O 1
ATOM 599 N N . LEU A 1 88 ? 10.964 -1.320 -13.834 1.00 90.88 88 LEU A N 1
ATOM 600 C CA . LEU A 1 88 ? 9.794 -2.207 -13.887 1.00 90.88 88 LEU A CA 1
ATOM 601 C C . LEU A 1 88 ? 9.631 -3.027 -12.604 1.00 90.88 88 LEU A C 1
ATOM 603 O O . LEU A 1 88 ? 8.529 -3.103 -12.064 1.00 90.88 88 LEU A O 1
ATOM 607 N N . GLY A 1 89 ? 10.720 -3.613 -12.101 1.00 92.62 89 GLY A N 1
ATOM 608 C CA . GLY A 1 89 ? 10.707 -4.395 -10.865 1.00 92.62 89 GLY A CA 1
ATOM 609 C C . GLY A 1 89 ? 10.305 -3.561 -9.655 1.00 92.62 89 GLY A C 1
ATOM 610 O O . GLY A 1 89 ? 9.442 -3.982 -8.888 1.00 92.62 89 GLY A O 1
ATOM 611 N N . ILE A 1 90 ? 10.856 -2.351 -9.525 1.00 92.06 90 ILE A N 1
ATOM 612 C CA . ILE A 1 90 ? 10.489 -1.408 -8.461 1.00 92.06 90 ILE A CA 1
ATOM 613 C C . ILE A 1 90 ? 9.003 -1.059 -8.554 1.00 92.06 90 ILE A C 1
ATOM 615 O O . ILE A 1 90 ? 8.291 -1.198 -7.563 1.00 92.06 90 ILE A O 1
ATOM 619 N N . ARG A 1 91 ? 8.5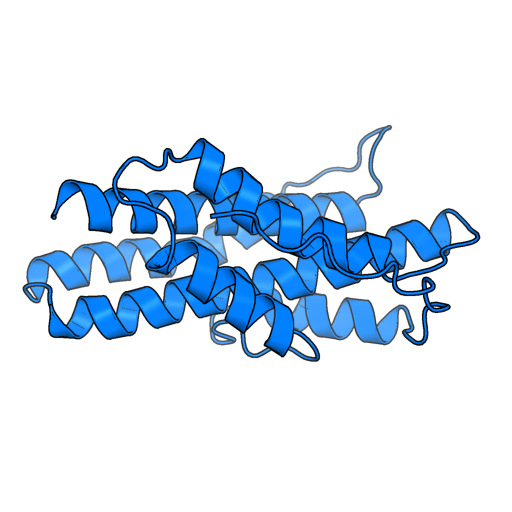07 -0.680 -9.739 1.00 94.19 91 ARG A N 1
ATOM 620 C CA . ARG A 1 91 ? 7.085 -0.348 -9.932 1.00 94.19 91 ARG A CA 1
ATOM 621 C C . ARG A 1 91 ? 6.167 -1.507 -9.562 1.00 94.19 91 ARG A C 1
ATOM 623 O O . ARG A 1 91 ? 5.239 -1.317 -8.779 1.00 94.19 91 ARG A O 1
ATOM 630 N N . LEU A 1 92 ? 6.454 -2.708 -10.064 1.00 95.12 92 LEU A N 1
ATOM 631 C CA . LEU A 1 92 ? 5.666 -3.903 -9.768 1.00 95.12 92 LEU A CA 1
ATOM 632 C C . LEU A 1 92 ? 5.648 -4.210 -8.268 1.00 95.12 92 LEU A C 1
ATOM 634 O O . LEU A 1 92 ? 4.588 -4.459 -7.694 1.00 95.12 92 LEU A O 1
ATOM 638 N N . CYS A 1 93 ? 6.821 -4.202 -7.634 1.00 95.19 93 CYS A N 1
ATOM 639 C CA . CYS A 1 93 ? 6.961 -4.504 -6.216 1.00 95.19 93 CYS A CA 1
ATOM 640 C C . CYS A 1 93 ? 6.277 -3.458 -5.343 1.00 95.19 93 CYS A C 1
ATOM 642 O O . CYS A 1 93 ? 5.526 -3.829 -4.448 1.00 95.19 93 CYS A O 1
ATOM 644 N N . SER A 1 94 ? 6.450 -2.169 -5.633 1.00 95.31 94 SER A N 1
ATOM 645 C CA . SER A 1 94 ? 5.753 -1.103 -4.915 1.00 95.31 94 SER A CA 1
ATOM 646 C C . SER A 1 94 ? 4.238 -1.173 -5.108 1.00 95.31 94 SER A C 1
ATOM 648 O O . SER A 1 94 ? 3.506 -0.977 -4.139 1.00 95.31 94 SER A O 1
ATOM 650 N N . ALA A 1 95 ? 3.744 -1.502 -6.307 1.00 95.50 95 ALA A N 1
ATOM 651 C CA . ALA A 1 95 ? 2.312 -1.684 -6.539 1.00 95.50 95 ALA A CA 1
ATOM 652 C C . ALA A 1 95 ? 1.763 -2.878 -5.736 1.00 95.50 95 ALA A C 1
ATOM 654 O O . ALA A 1 95 ? 0.767 -2.738 -5.032 1.00 95.50 95 ALA A O 1
ATOM 655 N N . ARG A 1 96 ? 2.451 -4.026 -5.733 1.00 96.25 96 ARG A N 1
ATOM 656 C CA . ARG A 1 96 ? 2.060 -5.193 -4.919 1.00 96.25 96 ARG A CA 1
ATOM 657 C C . ARG A 1 96 ? 2.130 -4.924 -3.417 1.00 96.25 96 ARG A C 1
ATOM 659 O O . ARG A 1 96 ? 1.223 -5.324 -2.694 1.00 96.25 96 ARG A O 1
ATOM 666 N N . SER A 1 97 ? 3.160 -4.228 -2.944 1.00 95.75 97 SER A N 1
ATOM 667 C CA . SER A 1 97 ? 3.253 -3.798 -1.545 1.00 95.75 97 SER A CA 1
ATOM 668 C C . SER A 1 97 ? 2.126 -2.838 -1.175 1.00 95.75 97 SER A C 1
ATOM 670 O O . SER A 1 97 ? 1.522 -2.991 -0.120 1.00 95.75 97 SER A O 1
ATOM 672 N N . THR A 1 98 ? 1.782 -1.899 -2.062 1.00 95.31 98 THR A N 1
ATOM 673 C CA . THR A 1 98 ? 0.640 -0.989 -1.870 1.00 95.31 98 THR A CA 1
ATOM 674 C C . THR A 1 98 ? -0.668 -1.768 -1.767 1.00 95.31 98 THR A C 1
ATOM 676 O O . THR A 1 98 ? -1.449 -1.512 -0.855 1.00 95.31 98 THR A O 1
ATOM 679 N N . ALA A 1 99 ? -0.889 -2.755 -2.643 1.00 96.00 99 ALA A N 1
ATOM 680 C CA . ALA A 1 99 ? -2.035 -3.658 -2.549 1.00 96.00 99 ALA A CA 1
ATOM 681 C C . ALA A 1 99 ? -2.054 -4.391 -1.196 1.00 96.00 99 ALA A C 1
ATOM 683 O O . ALA A 1 99 ? -3.077 -4.423 -0.520 1.00 96.00 99 ALA A O 1
ATOM 684 N N . GLY A 1 100 ? -0.902 -4.895 -0.744 1.00 96.88 100 GLY A N 1
ATOM 685 C CA . GLY A 1 100 ? -0.791 -5.538 0.564 1.00 96.88 100 GLY A CA 1
ATOM 686 C C . GLY A 1 100 ? -1.161 -4.614 1.728 1.00 96.88 100 GLY A C 1
ATOM 687 O O . GLY A 1 100 ? -1.893 -5.021 2.630 1.00 96.88 100 GLY A O 1
ATOM 688 N N . VAL A 1 101 ? -0.728 -3.351 1.685 1.00 96.06 101 VAL A N 1
ATOM 689 C CA . VAL A 1 101 ? -1.107 -2.332 2.677 1.00 96.06 101 VAL A CA 1
ATOM 690 C C . VAL A 1 101 ? -2.608 -2.034 2.621 1.00 96.06 101 VAL A C 1
ATOM 692 O O . VAL A 1 101 ? -3.252 -1.990 3.666 1.00 96.06 101 VAL A O 1
ATOM 695 N N . GLN A 1 102 ? -3.196 -1.891 1.429 1.00 94.81 102 GLN A N 1
ATOM 696 C CA . GLN A 1 102 ? -4.646 -1.710 1.264 1.00 94.81 102 GLN A CA 1
ATOM 697 C C . GLN A 1 102 ? -5.445 -2.871 1.868 1.00 94.81 102 GLN A C 1
ATOM 699 O O . GLN A 1 102 ? -6.455 -2.636 2.534 1.00 94.81 102 GLN A O 1
ATOM 704 N N . ALA A 1 103 ? -4.978 -4.107 1.677 1.00 95.75 103 ALA A N 1
ATOM 705 C CA . ALA A 1 103 ? -5.591 -5.293 2.263 1.00 95.75 103 ALA A CA 1
ATOM 706 C C . ALA A 1 103 ? -5.460 -5.314 3.792 1.00 95.75 103 ALA A C 1
ATOM 708 O O . ALA A 1 103 ? -6.433 -5.610 4.480 1.00 95.75 103 ALA A O 1
ATOM 709 N N . ALA A 1 104 ? -4.301 -4.937 4.338 1.00 96.00 104 ALA A N 1
ATOM 710 C CA . ALA A 1 104 ? -4.097 -4.844 5.785 1.00 96.00 104 ALA A CA 1
ATOM 711 C C . ALA A 1 104 ? -4.974 -3.759 6.436 1.00 96.00 104 ALA A C 1
ATOM 713 O O . ALA A 1 104 ? -5.533 -3.963 7.515 1.00 96.00 104 ALA A O 1
ATOM 714 N N . VAL A 1 105 ? -5.173 -2.635 5.743 1.00 94.81 105 VAL A N 1
ATOM 715 C CA . VAL A 1 105 ? -6.132 -1.597 6.137 1.00 94.81 105 VAL A CA 1
ATOM 716 C C . VAL A 1 105 ? -7.567 -2.133 6.102 1.00 94.81 105 VAL A C 1
ATOM 718 O O . VAL A 1 105 ? -8.316 -1.932 7.056 1.00 94.81 105 VAL A O 1
ATOM 721 N N . ALA A 1 106 ? -7.968 -2.832 5.037 1.00 93.31 106 ALA A N 1
ATOM 722 C CA . ALA A 1 106 ? -9.307 -3.417 4.939 1.00 93.31 106 ALA A CA 1
ATOM 723 C C . ALA A 1 106 ? -9.570 -4.451 6.053 1.00 93.31 106 ALA A C 1
ATOM 725 O O . ALA A 1 106 ? -10.636 -4.450 6.667 1.00 93.31 106 ALA A O 1
ATOM 726 N N . ASP A 1 107 ? -8.575 -5.281 6.357 1.00 94.88 107 ASP A N 1
ATOM 727 C CA . ASP A 1 107 ? -8.588 -6.245 7.459 1.00 94.88 107 ASP A CA 1
ATOM 728 C C . ASP A 1 107 ? -8.703 -5.552 8.833 1.00 94.88 107 ASP A C 1
ATOM 730 O O . ASP A 1 107 ? -9.511 -5.961 9.673 1.00 94.88 107 ASP A O 1
ATOM 734 N N . TRP A 1 108 ? -8.001 -4.430 9.041 1.00 94.94 108 TRP A N 1
ATOM 735 C CA . TRP A 1 108 ? -8.196 -3.589 10.228 1.00 94.94 108 TRP A CA 1
ATOM 736 C C . TRP A 1 108 ? -9.650 -3.128 10.362 1.00 94.94 108 TRP A C 1
ATOM 738 O O . TRP A 1 108 ? -10.221 -3.238 11.447 1.00 94.94 108 TRP A O 1
ATOM 748 N N . PHE A 1 109 ? -10.285 -2.677 9.274 1.00 93.31 109 PHE A N 1
ATOM 749 C CA . PHE A 1 109 ? -11.686 -2.243 9.300 1.00 93.31 109 PHE A CA 1
ATOM 750 C C . PHE A 1 109 ? -12.662 -3.367 9.653 1.00 93.31 109 PHE A C 1
ATOM 752 O O . PHE A 1 109 ? -13.633 -3.113 10.368 1.00 93.31 109 PHE A O 1
ATOM 759 N N . GLU A 1 110 ? -12.417 -4.600 9.211 1.00 93.38 110 GLU A N 1
ATOM 760 C CA . GLU A 1 110 ? -13.256 -5.739 9.600 1.00 93.38 110 GLU A CA 1
ATOM 761 C C . GLU A 1 110 ? -13.122 -6.070 11.091 1.00 93.38 110 GLU A C 1
ATOM 763 O O . GLU A 1 110 ? -14.136 -6.272 11.765 1.00 93.38 110 GLU A O 1
ATOM 768 N N . ARG A 1 111 ? -11.904 -6.042 11.651 1.00 92.75 111 ARG A N 1
ATOM 769 C CA . ARG A 1 111 ? -11.705 -6.209 13.104 1.00 92.75 111 ARG A CA 1
ATOM 770 C C . ARG A 1 111 ? -12.304 -5.053 13.901 1.00 92.75 111 ARG A C 1
ATOM 772 O O . ARG A 1 111 ? -12.977 -5.267 14.912 1.00 92.75 111 ARG A O 1
ATOM 779 N N . ALA A 1 112 ? -12.085 -3.824 13.437 1.00 92.75 112 ALA A N 1
ATOM 780 C CA . ALA A 1 112 ? -12.566 -2.605 14.071 1.00 92.75 112 ALA A CA 1
ATOM 781 C C . ALA A 1 112 ? -14.096 -2.579 14.159 1.00 92.75 112 ALA A C 1
ATOM 783 O O . ALA A 1 112 ? -14.639 -2.201 15.194 1.00 92.75 112 ALA A O 1
ATOM 784 N N . ARG A 1 113 ? -14.793 -3.056 13.118 1.00 93.19 113 ARG A N 1
ATOM 785 C CA . ARG A 1 113 ? -16.261 -3.159 13.081 1.00 93.19 113 ARG A CA 1
ATOM 786 C C . ARG A 1 113 ? -16.834 -4.000 14.222 1.00 93.19 113 ARG A C 1
ATOM 788 O O . ARG A 1 113 ? -17.948 -3.741 14.664 1.00 93.19 113 ARG A O 1
ATOM 795 N N . VAL A 1 114 ? -16.094 -5.014 14.670 1.00 92.19 114 VAL A N 1
ATOM 796 C CA . VAL A 1 114 ? -16.513 -5.904 15.760 1.00 92.19 114 VAL A CA 1
ATOM 797 C C . VAL A 1 114 ? -16.174 -5.309 17.130 1.00 92.19 114 VAL A C 1
ATOM 799 O O . VAL A 1 114 ? -16.959 -5.470 18.062 1.00 92.19 114 VAL A O 1
ATOM 802 N N . ARG A 1 115 ? -15.026 -4.625 17.267 1.00 91.62 115 ARG A N 1
ATOM 803 C CA . ARG A 1 115 ? -14.536 -4.128 18.569 1.00 91.62 115 ARG A CA 1
ATOM 804 C C . ARG A 1 115 ? -15.012 -2.718 18.939 1.00 91.62 115 ARG A C 1
ATOM 806 O O . ARG A 1 115 ? -15.115 -2.416 20.123 1.00 91.62 115 ARG A O 1
ATOM 813 N N . LEU A 1 116 ? -15.240 -1.838 17.960 1.00 90.00 116 LEU A N 1
ATOM 814 C CA . LEU A 1 116 ? -15.496 -0.414 18.195 1.00 90.00 116 LEU A CA 1
ATOM 815 C C . LEU A 1 116 ? -16.996 -0.094 18.271 1.00 90.00 116 LEU A C 1
ATOM 817 O O . LEU A 1 116 ? -17.787 -0.640 17.500 1.00 90.00 116 LEU A O 1
ATOM 821 N N . PRO A 1 117 ? -17.405 0.873 19.114 1.00 93.25 117 PRO A N 1
ATOM 822 C CA . PRO A 1 117 ? -18.744 1.445 19.051 1.00 93.25 117 PRO A CA 1
ATOM 823 C C . PRO A 1 117 ? -19.040 2.044 17.668 1.00 93.25 117 PRO A C 1
ATOM 825 O O . PRO A 1 117 ? -18.186 2.704 17.073 1.00 93.25 117 PRO A O 1
ATOM 828 N N . ALA A 1 118 ? -20.280 1.895 17.189 1.00 91.81 118 ALA A N 1
ATOM 829 C CA . ALA A 1 118 ? -20.686 2.343 15.853 1.00 91.81 118 ALA A CA 1
ATOM 830 C C . ALA A 1 118 ? -20.340 3.816 15.522 1.00 91.81 118 ALA A C 1
ATOM 832 O O . ALA A 1 118 ? -19.883 4.062 14.404 1.00 91.81 118 ALA A O 1
ATOM 833 N N . PRO A 1 119 ? -20.479 4.797 16.443 1.00 92.19 119 PRO A N 1
ATOM 834 C CA . PRO A 1 119 ? -20.094 6.180 16.153 1.00 92.19 119 PRO A CA 1
ATOM 835 C C . PRO A 1 119 ? -18.590 6.353 15.905 1.00 92.19 119 PRO A C 1
ATOM 837 O O . PRO A 1 119 ? -18.201 7.089 15.003 1.00 92.19 119 PRO A O 1
ATOM 840 N N . VAL A 1 120 ? -17.751 5.652 16.674 1.00 89.62 120 VAL A N 1
ATOM 841 C CA . VAL A 1 120 ? -16.286 5.696 16.540 1.00 89.62 120 VAL A CA 1
ATOM 842 C C . VAL A 1 120 ? -15.867 5.006 15.244 1.00 89.62 120 VAL A C 1
ATOM 844 O O . VAL A 1 120 ? -15.120 5.569 14.448 1.00 89.62 120 VAL A O 1
ATOM 847 N N . TYR A 1 121 ? -16.426 3.825 14.971 1.00 92.00 121 TYR A N 1
ATOM 848 C CA . TYR A 1 121 ? -16.205 3.112 13.713 1.00 92.00 121 TYR A CA 1
ATOM 849 C C . TYR A 1 121 ? -16.578 3.967 12.489 1.00 92.00 121 TYR A C 1
ATOM 851 O O . TYR A 1 121 ? -15.810 4.054 11.531 1.00 92.00 121 TYR A O 1
ATOM 859 N N . GLY A 1 122 ? -17.720 4.660 12.543 1.00 91.31 122 GLY A N 1
ATOM 860 C CA . GLY A 1 122 ? -18.176 5.549 11.474 1.00 91.31 122 GLY A CA 1
ATOM 861 C C . GLY A 1 122 ? -17.197 6.685 11.157 1.00 91.31 122 GLY A C 1
ATOM 862 O O . GLY A 1 122 ? -17.036 7.032 9.987 1.00 91.31 122 GLY A O 1
ATOM 863 N N . GLN A 1 123 ? -16.495 7.224 12.161 1.00 90.62 123 GLN A N 1
ATOM 864 C CA . GLN A 1 123 ? -15.459 8.241 11.945 1.00 90.62 123 GLN A CA 1
ATOM 865 C C . GLN A 1 123 ? -14.277 7.677 11.150 1.00 90.62 123 GLN A C 1
ATOM 867 O O . GLN A 1 123 ? -13.872 8.279 10.157 1.00 90.62 123 GLN A O 1
ATOM 872 N N . TYR A 1 124 ? -13.772 6.494 11.514 1.00 91.44 124 TYR A N 1
ATOM 873 C CA . TYR A 1 124 ? -12.690 5.847 10.763 1.00 91.44 124 TYR A CA 1
ATOM 874 C C . TYR A 1 124 ? -13.107 5.510 9.326 1.00 91.44 124 TYR A C 1
ATOM 876 O O . TYR A 1 124 ? -12.326 5.729 8.399 1.00 91.44 124 TYR A O 1
ATOM 884 N N . VAL A 1 125 ? -14.342 5.037 9.114 1.00 90.44 125 VAL A N 1
ATOM 885 C CA . VAL A 1 125 ? -14.874 4.756 7.767 1.00 90.44 125 VAL A CA 1
ATOM 886 C C . VAL A 1 125 ? -14.923 6.028 6.917 1.00 90.44 125 VAL A C 1
ATOM 888 O O . VAL A 1 125 ? -14.534 5.998 5.748 1.00 90.44 125 VAL A O 1
ATOM 891 N N . ALA A 1 126 ? -15.338 7.157 7.498 1.00 88.62 126 ALA A N 1
ATOM 892 C CA . ALA A 1 126 ? -15.340 8.440 6.800 1.00 88.62 126 ALA A CA 1
ATOM 893 C C . ALA A 1 126 ? -13.922 8.873 6.389 1.00 88.62 126 ALA A C 1
ATOM 895 O O . ALA A 1 126 ? -13.734 9.349 5.270 1.00 88.62 126 ALA A O 1
ATOM 896 N N . VAL A 1 127 ? -12.910 8.662 7.243 1.00 86.19 127 VAL A N 1
ATOM 897 C CA . VAL A 1 127 ? -11.508 8.943 6.885 1.00 86.19 127 VAL A CA 1
ATOM 898 C C . VAL A 1 127 ? -11.023 7.993 5.784 1.00 86.19 127 VAL A C 1
ATOM 900 O O . VAL A 1 127 ? -10.436 8.455 4.803 1.00 86.19 127 VAL A O 1
ATOM 903 N N . TYR A 1 128 ? -11.313 6.695 5.884 1.00 85.19 128 TYR A N 1
ATOM 904 C CA . TYR A 1 128 ? -10.929 5.696 4.879 1.00 85.19 128 TYR A CA 1
ATOM 905 C C . TYR A 1 128 ? -11.481 5.999 3.489 1.00 85.19 128 TYR A C 1
ATOM 907 O O . TYR A 1 128 ? -10.749 5.897 2.505 1.00 85.19 128 TYR A O 1
ATOM 915 N N . ALA A 1 129 ? -12.726 6.476 3.404 1.00 85.56 129 ALA A N 1
ATOM 916 C CA . ALA A 1 129 ? -13.334 6.893 2.142 1.00 85.56 129 ALA A CA 1
ATOM 917 C C . ALA A 1 129 ? -12.542 8.006 1.423 1.00 85.56 129 ALA A C 1
ATOM 919 O O . ALA A 1 129 ? -12.665 8.161 0.210 1.00 85.56 129 ALA A O 1
ATOM 920 N N . THR A 1 130 ? -11.700 8.757 2.145 1.00 84.06 130 THR A N 1
ATOM 921 C CA . THR A 1 130 ? -10.839 9.804 1.570 1.00 84.06 130 THR A CA 1
ATOM 922 C C . THR A 1 130 ? -9.439 9.325 1.187 1.00 84.06 130 THR A C 1
ATOM 924 O O . THR A 1 130 ? -8.759 10.034 0.449 1.00 84.06 130 THR A O 1
ATOM 927 N N . ALA A 1 131 ? -8.991 8.153 1.652 1.00 82.69 131 ALA A N 1
ATOM 928 C CA . ALA A 1 131 ? -7.617 7.686 1.445 1.00 82.69 131 ALA A CA 1
ATOM 929 C C . ALA A 1 131 ? -7.308 7.444 -0.042 1.00 82.69 131 ALA A C 1
ATOM 931 O O . ALA A 1 131 ? -6.324 7.966 -0.563 1.00 82.69 131 ALA A O 1
ATOM 932 N N . GLY A 1 132 ? -8.193 6.723 -0.742 1.00 84.94 132 GLY A N 1
ATOM 933 C CA . GLY A 1 132 ? -8.089 6.498 -2.188 1.00 84.94 132 GLY A CA 1
ATOM 934 C C . GLY A 1 132 ? -8.101 7.803 -2.999 1.00 84.94 132 GLY A C 1
ATOM 935 O O . GLY A 1 132 ? -7.141 8.059 -3.724 1.00 84.94 132 GLY A O 1
ATOM 936 N N . PRO A 1 133 ? -9.125 8.668 -2.847 1.00 87.00 133 PRO A N 1
ATOM 937 C CA . PRO A 1 133 ? -9.171 9.965 -3.523 1.00 87.00 133 PRO A CA 1
ATOM 938 C C . PRO A 1 133 ? -7.943 10.848 -3.270 1.00 87.00 133 PRO A C 1
ATOM 940 O O . PRO A 1 133 ? -7.402 11.404 -4.220 1.00 87.00 133 PRO A O 1
ATOM 943 N N . ARG A 1 134 ? -7.454 10.934 -2.023 1.00 85.19 134 ARG A N 1
ATOM 944 C CA . ARG A 1 134 ? -6.235 11.693 -1.692 1.00 85.19 134 ARG A CA 1
ATOM 945 C C . ARG A 1 134 ? -4.995 11.127 -2.370 1.00 85.19 134 ARG A C 1
ATOM 947 O O . ARG A 1 134 ? -4.160 11.898 -2.834 1.00 85.19 134 ARG A O 1
ATOM 954 N N . ALA A 1 135 ? -4.866 9.801 -2.423 1.00 86.38 135 ALA A N 1
ATOM 955 C CA . ALA A 1 135 ? -3.756 9.166 -3.121 1.00 86.38 135 ALA A CA 1
ATOM 956 C C . ALA A 1 135 ? -3.763 9.545 -4.607 1.00 86.38 135 ALA A C 1
ATOM 958 O O . ALA A 1 135 ? -2.734 9.952 -5.136 1.00 86.38 135 ALA A O 1
ATOM 959 N N . GLU A 1 136 ? -4.921 9.479 -5.265 1.00 88.00 136 GLU A N 1
ATOM 960 C CA . GLU A 1 136 ? -5.028 9.812 -6.689 1.00 88.00 136 GLU A CA 1
ATOM 961 C C . GLU A 1 136 ? -4.885 11.317 -6.969 1.00 88.00 136 GLU A C 1
ATOM 963 O O . GLU A 1 136 ? -4.270 11.692 -7.964 1.00 88.00 136 GLU A O 1
ATOM 968 N N . GLU A 1 137 ? -5.351 12.190 -6.073 1.00 89.00 137 GLU A N 1
ATOM 969 C CA . GLU A 1 137 ? -5.109 13.637 -6.154 1.00 89.00 137 GLU A CA 1
ATOM 970 C C . GLU A 1 137 ? -3.606 13.960 -6.097 1.00 89.00 137 GLU A C 1
ATOM 972 O O . GLU A 1 137 ? -3.088 14.689 -6.946 1.00 89.00 137 GLU A O 1
ATOM 977 N N . GLN A 1 138 ? -2.873 13.362 -5.151 1.00 88.06 138 GLN A N 1
ATOM 978 C CA . GLN A 1 138 ? -1.423 13.557 -5.044 1.00 88.06 138 GLN A CA 1
ATOM 979 C C . GLN A 1 138 ? -0.662 12.934 -6.222 1.00 88.06 138 GLN A C 1
ATOM 981 O O . GLN A 1 138 ? 0.303 13.517 -6.714 1.00 88.06 138 GLN A O 1
ATOM 986 N N . VAL A 1 139 ? -1.109 11.778 -6.723 1.00 88.62 139 VAL A N 1
ATOM 987 C CA . VAL A 1 139 ? -0.565 11.150 -7.940 1.00 88.62 139 VAL 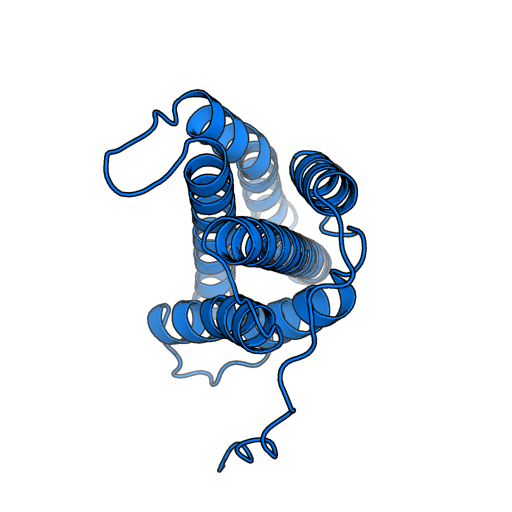A CA 1
ATOM 988 C C . VAL A 1 139 ? -0.781 12.035 -9.170 1.00 88.62 139 VAL A C 1
ATOM 990 O O . VAL A 1 139 ? 0.116 12.138 -10.011 1.00 88.62 139 VAL A O 1
ATOM 993 N N . ALA A 1 140 ? -1.942 12.683 -9.292 1.00 87.94 140 ALA A N 1
ATOM 994 C CA . ALA A 1 140 ? -2.242 13.600 -10.390 1.00 87.94 140 ALA A CA 1
ATOM 995 C C . ALA A 1 140 ? -1.364 14.861 -10.346 1.00 87.94 140 ALA A C 1
ATOM 997 O O . ALA A 1 140 ? -0.989 15.377 -11.400 1.00 87.94 140 ALA A O 1
ATOM 998 N N . ALA A 1 141 ? -0.995 15.314 -9.145 1.00 88.06 141 ALA A N 1
ATOM 999 C CA . ALA A 1 141 ? -0.081 16.433 -8.928 1.00 88.06 141 ALA A CA 1
ATOM 1000 C C . ALA A 1 141 ? 1.411 16.063 -9.072 1.00 88.06 141 ALA A C 1
ATOM 1002 O O . ALA A 1 141 ? 2.254 16.958 -9.119 1.00 88.06 141 ALA A O 1
ATOM 1003 N N . ALA A 1 142 ? 1.759 14.773 -9.147 1.00 86.69 142 ALA A N 1
ATOM 1004 C CA . ALA A 1 142 ? 3.148 14.330 -9.216 1.00 86.69 142 ALA A CA 1
ATOM 1005 C C . ALA A 1 142 ? 3.813 14.721 -10.551 1.00 86.69 142 ALA A C 1
ATOM 1007 O O . ALA A 1 142 ? 3.379 14.316 -11.638 1.00 86.69 142 ALA A O 1
ATOM 1008 N N . THR A 1 143 ? 4.906 15.479 -10.457 1.00 83.44 143 THR A N 1
ATOM 1009 C CA . THR A 1 143 ? 5.727 15.928 -11.587 1.00 83.44 143 THR A CA 1
ATOM 1010 C C . THR A 1 143 ? 7.114 15.313 -11.535 1.00 83.44 143 THR A C 1
ATOM 1012 O O . THR A 1 143 ? 7.761 15.383 -10.493 1.00 83.44 143 THR A O 1
ATOM 1015 N N . GLU A 1 144 ? 7.578 14.800 -12.676 1.00 81.94 144 GLU A N 1
ATOM 1016 C CA . GLU A 1 144 ? 8.904 14.192 -12.838 1.00 81.94 144 GLU A CA 1
ATOM 1017 C C . GLU A 1 144 ? 10.026 15.056 -12.252 1.00 81.94 144 GLU A C 1
ATOM 1019 O O . GLU A 1 144 ? 9.986 16.286 -12.349 1.00 81.94 144 GLU A O 1
ATOM 1024 N N . THR A 1 145 ? 11.015 14.398 -11.652 1.00 82.19 145 THR A N 1
ATOM 1025 C CA . THR A 1 145 ? 12.215 15.030 -11.096 1.00 82.19 145 THR A CA 1
ATOM 1026 C C . THR A 1 145 ? 13.463 14.420 -11.726 1.00 82.19 145 THR A C 1
ATOM 1028 O O . THR A 1 145 ? 13.397 13.350 -12.332 1.00 82.19 145 THR A O 1
ATOM 1031 N N . ASP A 1 146 ? 14.616 15.064 -11.534 1.00 79.12 146 ASP A N 1
ATOM 1032 C CA . ASP A 1 146 ? 15.908 14.564 -12.028 1.00 79.12 146 ASP A CA 1
ATOM 1033 C C . ASP A 1 146 ? 16.262 13.164 -11.482 1.00 79.12 146 ASP A C 1
ATOM 1035 O O . ASP A 1 146 ? 17.034 12.428 -12.094 1.00 79.12 146 ASP A O 1
ATOM 1039 N N . GLU A 1 147 ? 15.682 12.776 -10.341 1.00 77.69 147 GLU A N 1
ATOM 1040 C CA . GLU A 1 147 ? 15.958 11.509 -9.655 1.00 77.69 147 GLU A CA 1
ATOM 1041 C C . GLU A 1 147 ? 14.986 10.380 -10.037 1.00 77.69 147 GLU A C 1
ATOM 1043 O O . GLU A 1 147 ? 15.331 9.201 -9.922 1.00 77.69 147 GLU A O 1
ATOM 1048 N N . LEU A 1 148 ? 13.764 10.706 -10.476 1.00 79.25 148 LEU A N 1
ATOM 1049 C CA . LEU A 1 148 ? 12.680 9.736 -10.645 1.00 79.25 148 LEU A CA 1
ATOM 1050 C C . LEU A 1 148 ? 11.804 10.059 -11.855 1.00 79.25 148 LEU A C 1
ATOM 1052 O O . LEU A 1 148 ? 11.130 11.087 -11.903 1.00 79.25 148 LEU A O 1
ATOM 1056 N N . SER A 1 149 ? 11.705 9.086 -12.767 1.00 86.81 149 SER A N 1
ATOM 1057 C CA . SER A 1 149 ? 10.724 9.133 -13.856 1.00 86.81 149 SER A CA 1
ATOM 1058 C C . SER A 1 149 ? 9.294 9.254 -13.320 1.00 86.81 149 SER A C 1
ATOM 1060 O O . SER A 1 149 ? 8.957 8.703 -12.263 1.00 86.81 149 SER A O 1
ATOM 1062 N N . ARG A 1 150 ? 8.412 9.892 -14.098 1.00 88.25 150 ARG A N 1
ATOM 1063 C CA . ARG A 1 150 ? 7.001 10.093 -13.718 1.00 88.25 150 ARG A CA 1
ATOM 1064 C C . ARG A 1 150 ? 6.282 8.808 -13.259 1.00 88.25 150 ARG A C 1
ATOM 1066 O O . ARG A 1 150 ? 5.584 8.876 -12.248 1.00 88.25 150 ARG A O 1
ATOM 1073 N N . PRO A 1 151 ? 6.416 7.639 -13.924 1.00 87.69 151 PRO A N 1
ATOM 1074 C CA . PRO A 1 151 ? 5.769 6.410 -13.455 1.00 87.69 151 PRO A CA 1
ATOM 1075 C C . PRO A 1 151 ? 6.247 5.958 -12.069 1.00 87.69 151 PRO A C 1
ATOM 1077 O O . PRO A 1 151 ? 5.427 5.627 -11.216 1.00 87.69 151 PRO A O 1
ATOM 1080 N N . LEU A 1 152 ? 7.560 6.001 -11.816 1.00 87.31 152 LEU A N 1
ATOM 1081 C CA . LEU A 1 152 ? 8.128 5.623 -10.518 1.00 87.31 152 LEU A CA 1
ATOM 1082 C C . LEU A 1 152 ? 7.647 6.551 -9.401 1.00 87.31 152 LEU A C 1
ATOM 1084 O O . LEU A 1 152 ? 7.259 6.084 -8.333 1.00 87.31 152 LEU A O 1
ATOM 1088 N N . GLN A 1 153 ? 7.613 7.855 -9.665 1.00 87.88 153 GLN A N 1
ATOM 1089 C CA . GLN A 1 153 ? 7.161 8.838 -8.689 1.00 87.88 153 GLN A CA 1
ATOM 1090 C C . GLN A 1 153 ? 5.683 8.661 -8.325 1.00 87.88 153 GLN A C 1
ATOM 1092 O O . GLN A 1 153 ? 5.338 8.689 -7.147 1.00 87.88 153 GLN A O 1
ATOM 1097 N N . ARG A 1 154 ? 4.807 8.422 -9.309 1.00 89.94 154 ARG A N 1
ATOM 1098 C CA . ARG A 1 154 ? 3.382 8.141 -9.057 1.00 89.94 154 ARG A CA 1
ATOM 1099 C C . ARG A 1 154 ? 3.202 6.925 -8.151 1.00 89.94 154 ARG A C 1
ATOM 1101 O O . ARG A 1 154 ? 2.425 6.968 -7.200 1.00 89.94 154 ARG A O 1
ATOM 1108 N N . THR A 1 155 ? 3.951 5.861 -8.420 1.00 87.50 155 THR A N 1
ATOM 1109 C CA . THR A 1 155 ? 3.909 4.642 -7.610 1.00 87.50 155 THR A CA 1
ATOM 1110 C C . THR A 1 155 ? 4.451 4.877 -6.196 1.00 87.50 155 THR A C 1
ATOM 1112 O O . THR A 1 155 ? 3.834 4.421 -5.233 1.00 87.50 155 THR A O 1
ATOM 1115 N N . ALA A 1 156 ? 5.523 5.660 -6.040 1.00 88.56 156 ALA A N 1
ATOM 1116 C CA . ALA A 1 156 ? 6.055 6.043 -4.732 1.00 88.56 156 ALA A CA 1
ATOM 1117 C C . ALA A 1 156 ? 5.068 6.900 -3.915 1.00 88.56 156 ALA A C 1
ATOM 1119 O O . ALA A 1 156 ? 4.837 6.611 -2.742 1.00 88.56 156 ALA A O 1
ATOM 1120 N N . VAL A 1 157 ? 4.435 7.905 -4.533 1.00 90.75 157 VAL A N 1
ATOM 1121 C CA . VAL A 1 157 ? 3.421 8.758 -3.885 1.00 90.75 157 VAL A CA 1
ATOM 1122 C C . VAL A 1 157 ? 2.252 7.917 -3.378 1.00 90.75 157 VAL A C 1
ATOM 1124 O O . VAL A 1 157 ? 1.872 8.025 -2.212 1.00 90.75 157 VAL A O 1
ATOM 1127 N N . ARG A 1 158 ? 1.718 7.021 -4.219 1.00 90.06 158 ARG A N 1
ATOM 1128 C CA . ARG A 1 158 ? 0.611 6.140 -3.825 1.00 90.06 158 ARG A CA 1
ATOM 1129 C C . ARG A 1 158 ? 0.998 5.234 -2.654 1.00 90.06 158 ARG A C 1
ATOM 1131 O O . ARG A 1 158 ? 0.232 5.131 -1.696 1.00 90.06 158 ARG A O 1
ATOM 1138 N N . ALA A 1 159 ? 2.178 4.617 -2.714 1.00 90.31 159 ALA A N 1
ATOM 1139 C CA . ALA A 1 159 ? 2.687 3.776 -1.634 1.00 90.31 159 ALA A CA 1
ATOM 1140 C C . ALA A 1 159 ? 2.844 4.568 -0.324 1.00 90.31 159 ALA A C 1
ATOM 1142 O O . ALA A 1 159 ? 2.460 4.077 0.740 1.00 90.31 159 ALA A O 1
ATOM 1143 N N . GLY A 1 160 ? 3.343 5.806 -0.405 1.00 90.56 160 GLY A N 1
ATOM 1144 C CA . GLY A 1 160 ? 3.497 6.711 0.733 1.00 90.56 160 GLY A CA 1
ATOM 1145 C C . GLY A 1 160 ? 2.168 7.024 1.416 1.00 90.56 160 GLY A C 1
ATOM 1146 O O . GLY A 1 160 ? 2.039 6.804 2.616 1.00 90.56 160 GLY A O 1
ATOM 1147 N N . VAL A 1 161 ? 1.150 7.444 0.655 1.00 90.81 161 VAL A N 1
ATOM 1148 C CA . VAL A 1 161 ? -0.180 7.774 1.207 1.00 90.81 161 VAL A CA 1
ATOM 1149 C C . VAL A 1 161 ? -0.805 6.581 1.932 1.00 90.81 161 VAL A C 1
ATOM 1151 O O . VAL A 1 161 ? -1.289 6.726 3.056 1.00 90.81 161 VAL A O 1
ATOM 1154 N N . TRP A 1 162 ? -0.769 5.392 1.325 1.00 92.31 162 TRP A N 1
ATOM 1155 C CA . TRP A 1 162 ? -1.318 4.187 1.951 1.00 92.31 162 TRP A CA 1
ATOM 1156 C C . TRP A 1 162 ? -0.525 3.750 3.184 1.00 92.31 162 TRP A C 1
ATOM 1158 O O . TRP A 1 162 ? -1.132 3.349 4.176 1.00 92.31 162 TRP A O 1
ATOM 1168 N N . SER A 1 163 ? 0.802 3.881 3.158 1.00 92.38 163 SER A N 1
ATOM 1169 C CA . SER A 1 163 ? 1.654 3.578 4.315 1.00 92.38 163 SER A CA 1
ATOM 1170 C C . SER A 1 163 ? 1.374 4.529 5.478 1.00 92.38 163 SER A C 1
ATOM 1172 O O . SER A 1 163 ? 1.174 4.070 6.597 1.00 92.38 163 SER A O 1
A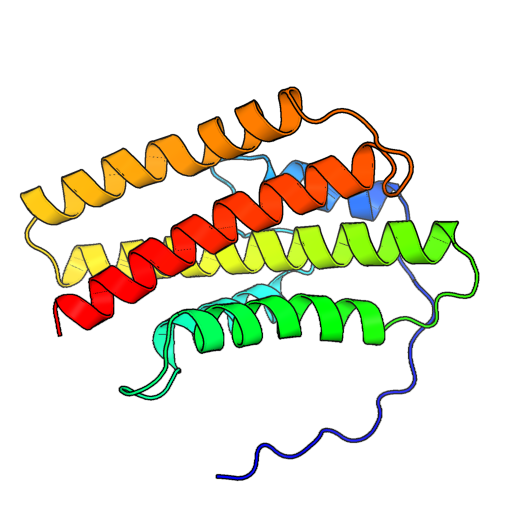TOM 1174 N N . SER A 1 164 ? 1.255 5.836 5.221 1.00 91.88 164 SER A N 1
ATOM 1175 C CA . SER A 1 164 ? 0.880 6.817 6.249 1.00 91.88 164 SER A CA 1
ATOM 1176 C C . SER A 1 164 ? -0.502 6.538 6.837 1.00 91.88 164 SER A C 1
ATOM 1178 O O . SER A 1 164 ? -0.699 6.656 8.046 1.00 91.88 164 SER A O 1
ATOM 1180 N N . PHE A 1 165 ? -1.466 6.135 6.005 1.00 92.94 165 PHE A N 1
ATOM 1181 C CA . PHE A 1 165 ? -2.793 5.776 6.495 1.00 92.94 165 PHE A CA 1
ATOM 1182 C C . PHE A 1 165 ? -2.769 4.504 7.357 1.00 92.94 165 PHE A C 1
ATOM 1184 O O . PHE A 1 165 ? -3.415 4.457 8.404 1.00 92.94 165 PHE A O 1
ATOM 1191 N N . ALA A 1 166 ? -1.979 3.499 6.972 1.00 94.44 166 ALA A N 1
ATOM 1192 C CA . ALA A 1 166 ? -1.766 2.309 7.789 1.00 94.44 166 ALA A CA 1
ATOM 1193 C C . ALA A 1 166 ? -1.090 2.641 9.130 1.00 94.44 166 ALA A C 1
ATOM 1195 O O . ALA A 1 166 ? -1.543 2.140 10.158 1.00 94.44 166 ALA A O 1
ATOM 1196 N N . SER A 1 167 ? -0.085 3.526 9.147 1.00 94.31 167 SER A N 1
ATOM 1197 C CA . SER A 1 167 ? 0.541 4.016 10.385 1.00 94.31 167 SER A CA 1
ATOM 1198 C C . SER A 1 167 ? -0.463 4.676 11.321 1.00 94.31 167 SER A C 1
ATOM 1200 O O . SER A 1 167 ? -0.479 4.372 12.512 1.00 94.31 167 SER A O 1
ATOM 1202 N N . PHE A 1 168 ? -1.346 5.524 10.786 1.00 93.31 168 PHE A N 1
ATOM 1203 C CA . PHE A 1 168 ? -2.409 6.156 11.566 1.00 93.31 168 PHE A CA 1
ATOM 1204 C C . PHE A 1 168 ? -3.324 5.120 12.240 1.00 93.31 168 PHE A C 1
ATOM 1206 O O . PHE A 1 168 ? -3.555 5.197 13.446 1.00 93.31 168 PHE A O 1
ATOM 1213 N N . LEU A 1 169 ? -3.813 4.127 11.489 1.00 94.31 169 LEU A N 1
ATOM 1214 C CA . LEU A 1 169 ? -4.687 3.082 12.039 1.00 94.31 169 LEU A CA 1
ATOM 1215 C C . LEU A 1 169 ? -3.966 2.187 13.052 1.00 94.31 169 LEU A C 1
ATOM 1217 O O . LEU A 1 169 ? -4.541 1.810 14.074 1.00 94.31 169 LEU A O 1
ATOM 1221 N N . TRP A 1 170 ? -2.703 1.868 12.781 1.00 95.06 170 TRP A N 1
ATOM 1222 C CA . TRP A 1 170 ? -1.870 1.069 13.669 1.00 95.06 170 TRP A CA 1
ATOM 1223 C C . TRP A 1 170 ? -1.610 1.775 15.004 1.00 95.06 170 TRP A C 1
ATOM 1225 O O . TRP A 1 170 ? -1.743 1.163 16.062 1.00 95.06 170 TRP A O 1
ATOM 1235 N N . GLN A 1 171 ? -1.303 3.075 14.979 1.00 91.56 171 GLN A N 1
ATOM 1236 C CA . GLN A 1 171 ? -1.161 3.875 16.198 1.00 91.56 171 GLN A CA 1
ATOM 1237 C C . GLN A 1 171 ? -2.474 3.988 16.964 1.00 91.56 171 GLN A C 1
ATOM 1239 O O . GLN A 1 171 ? -2.482 3.852 18.185 1.00 91.56 171 GLN A O 1
ATOM 1244 N N . ALA A 1 172 ? -3.582 4.219 16.257 1.00 88.62 172 ALA A N 1
ATOM 1245 C CA . ALA A 1 172 ? -4.900 4.292 16.871 1.00 88.62 172 ALA A CA 1
ATOM 1246 C C . ALA A 1 172 ? -5.237 3.007 17.642 1.00 88.62 172 ALA A C 1
ATOM 1248 O O . ALA A 1 172 ? -5.652 3.077 18.794 1.00 88.62 172 ALA A O 1
ATOM 1249 N N . GLU A 1 173 ? -4.985 1.837 17.049 1.00 88.44 173 GLU A N 1
ATOM 1250 C CA . GLU A 1 173 ? -5.210 0.541 17.704 1.00 88.44 173 GLU A CA 1
ATOM 1251 C C . GLU A 1 173 ? -4.396 0.394 18.999 1.00 88.44 173 GLU A C 1
ATOM 1253 O O . GLU A 1 173 ? -4.916 -0.096 19.998 1.00 88.44 173 GLU A O 1
ATOM 1258 N N . ARG A 1 174 ? -3.150 0.876 19.017 1.00 85.75 174 ARG A N 1
ATOM 1259 C CA . ARG A 1 174 ? -2.255 0.773 20.183 1.00 85.75 174 ARG A CA 1
ATOM 1260 C C . ARG A 1 174 ? -2.533 1.796 21.275 1.00 85.75 174 ARG A C 1
ATOM 1262 O O . ARG A 1 174 ? -2.343 1.486 22.440 1.00 85.75 174 ARG A O 1
ATOM 1269 N N . ASN A 1 175 ? -2.978 2.994 20.911 1.00 81.31 175 ASN A N 1
ATOM 1270 C CA . ASN A 1 175 ? -3.336 4.033 21.878 1.00 81.31 175 ASN A CA 1
ATOM 1271 C C . ASN A 1 175 ? -4.681 3.748 22.566 1.00 81.31 175 ASN A C 1
ATOM 1273 O O . ASN A 1 175 ? -4.955 4.293 23.631 1.00 81.31 175 ASN A O 1
ATOM 1277 N N . GLU A 1 176 ? -5.526 2.925 21.943 1.00 69.06 176 GLU A N 1
ATOM 1278 C CA . GLU A 1 176 ? -6.797 2.447 22.499 1.00 69.06 176 GLU A CA 1
ATOM 1279 C C . GLU A 1 176 ? -6.650 1.149 23.328 1.00 69.06 176 GLU A C 1
ATOM 1281 O O . GLU A 1 176 ? -7.638 0.713 23.922 1.00 69.06 176 GLU A O 1
ATOM 1286 N N . SER A 1 177 ? -5.458 0.528 23.342 1.00 56.66 177 SER A N 1
ATOM 1287 C CA . SER A 1 177 ? -5.126 -0.717 24.068 1.00 56.66 177 SER A CA 1
ATOM 1288 C C . SER A 1 177 ? -4.710 -0.456 25.515 1.00 56.66 177 SER A C 1
ATOM 1290 O O . SER A 1 177 ? -5.102 -1.266 26.385 1.00 56.66 177 SER A O 1
#

Sequence (177 aa):
MALALGAGQTPRTPDFTEADVVAVEACVSRADSKGDCPGAEAATRASITCMTGLPSDASEADLGVCLTTITDRCVGSYASTTSAMNALGIRLCSARSTAGVQAAVADWFERARVRLPAPVYGQYVAVYATAGPRAEEQVAAATETDELSRPLQRTAVRAGVWSSFASFLWQAERNES

pLDDT: mean 87.78, std 11.96, range [33.09, 97.44]

Foldseek 3Di:
DDDPPDDDQDAAA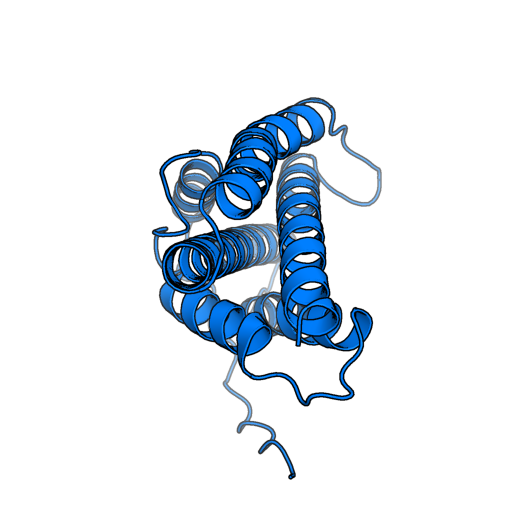DPDDVVLLVQLLVLLLDLPNLLVGPPLPQLLVQLLCLLPVDDLPDDLVSSVVSLVVQLVVQLSSHDDPDPVSSLSSSSSSLSSSLSSLSNSVVVLLVVCVVVDDPVVSVVLVVVSVCLSVVLVVVLVVDDDDPVDDSSNRSSVSSSVSSSVSSSVSSVVVSVVD

Radius of gyration: 16.71 Å; chains: 1; bounding box: 41×35×43 Å